Protein AF-A0A8T5ZPJ8-F1 (afdb_monomer_lite)

pLDDT: mean 76.21, std 10.01, range [49.25, 88.0]

Foldseek 3Di:
DVLVVDPDPVVNVVVVVVVVVCCVVPPPDDCPDDDDPDDDDDPQKPQFPPPDPVNDGDCVSIDGDDD

Radius of gyration: 19.35 Å; chains: 1; bounding box: 37×20×51 Å

Organism: Escherichia coli (NCBI:txid562)

Sequence (67 aa):
AQASTENTVKARNADYNAAEKILMEQAPIAPIYQYTNGRLIKPWLKGYPINNPEDVAYSRTMYIVKH

Structure (mmCIF, N/CA/C/O backbone):
data_AF-A0A8T5ZPJ8-F1
#
_entry.id   AF-A0A8T5ZPJ8-F1
#
loop_
_atom_site.group_PDB
_atom_site.id
_atom_site.type_symbol
_atom_site.label_atom_id
_atom_site.label_alt_id
_atom_site.label_comp_id
_atom_site.label_asym_id
_atom_site.label_entity_id
_atom_site.label_seq_id
_atom_site.pdbx_PDB_ins_code
_atom_site.Cartn_x
_atom_site.Cartn_y
_atom_site.Cartn_z
_atom_site.occupancy
_atom_site.B_iso_or_equiv
_atom_site.auth_seq_id
_atom_site.auth_comp_id
_atom_site.auth_asym_id
_atom_site.auth_atom_id
_atom_site.pdbx_PDB_model_num
ATOM 1 N N . ALA A 1 1 ? -6.286 10.534 21.320 1.00 63.78 1 ALA A N 1
ATOM 2 C CA . ALA A 1 1 ? -6.429 9.064 21.343 1.00 63.78 1 ALA A CA 1
ATOM 3 C C . ALA A 1 1 ? -5.282 8.502 22.175 1.00 63.78 1 ALA A C 1
ATOM 5 O O . ALA A 1 1 ? -4.175 8.979 21.984 1.00 63.78 1 ALA A O 1
ATOM 6 N N . GLN A 1 2 ? -5.511 7.556 23.091 1.00 76.44 2 GLN A N 1
ATOM 7 C CA . GLN A 1 2 ? -4.461 7.039 23.995 1.00 76.44 2 GLN A CA 1
ATOM 8 C C . GLN A 1 2 ? -3.220 6.537 23.225 1.00 76.44 2 GLN A C 1
ATOM 10 O O . GLN A 1 2 ? -2.098 6.931 23.532 1.00 76.44 2 GLN A O 1
ATOM 15 N N . ALA A 1 3 ? -3.433 5.845 22.100 1.00 71.19 3 ALA A N 1
ATOM 16 C CA . ALA A 1 3 ? -2.363 5.363 21.226 1.00 71.19 3 ALA A CA 1
ATOM 17 C C . ALA A 1 3 ? -1.410 6.464 20.704 1.00 71.19 3 ALA A C 1
ATOM 19 O O . ALA A 1 3 ? -0.230 6.199 20.470 1.00 71.19 3 ALA A O 1
ATOM 20 N N . SER A 1 4 ? -1.885 7.706 20.511 1.00 76.44 4 SER A N 1
ATOM 21 C CA . SER A 1 4 ? -1.046 8.807 20.004 1.00 76.44 4 SER A CA 1
ATOM 22 C C . SER A 1 4 ? -0.119 9.398 21.068 1.00 76.44 4 SER A C 1
ATOM 24 O O . SER A 1 4 ? 0.785 10.153 20.724 1.00 76.44 4 SER A O 1
ATOM 26 N N . THR A 1 5 ? -0.345 9.077 22.344 1.00 86.19 5 THR A N 1
ATOM 27 C CA . THR A 1 5 ? 0.463 9.540 23.482 1.00 86.19 5 THR A CA 1
ATOM 28 C C . THR A 1 5 ? 1.409 8.465 24.025 1.00 86.19 5 THR A C 1
ATOM 30 O O . THR A 1 5 ? 2.195 8.747 24.924 1.00 86.19 5 THR A O 1
ATOM 33 N N . GLU A 1 6 ? 1.368 7.244 23.478 1.00 86.56 6 GLU A N 1
ATOM 34 C CA . GLU A 1 6 ? 2.207 6.128 23.920 1.00 86.56 6 GLU A CA 1
ATOM 35 C C . GLU A 1 6 ? 3.661 6.233 23.432 1.00 86.56 6 GLU A C 1
ATOM 37 O O . GLU A 1 6 ? 3.951 6.391 22.237 1.00 86.56 6 GLU A O 1
ATOM 42 N N . ASN A 1 7 ? 4.589 6.032 24.372 1.00 85.75 7 ASN A N 1
ATOM 43 C CA . ASN A 1 7 ? 6.036 6.138 24.150 1.00 85.75 7 ASN A CA 1
ATOM 44 C C . ASN A 1 7 ? 6.685 4.831 23.668 1.00 85.75 7 ASN A C 1
ATOM 46 O O . ASN A 1 7 ? 7.879 4.805 23.372 1.00 85.75 7 ASN A O 1
ATOM 50 N N . THR A 1 8 ? 5.926 3.733 23.589 1.00 86.62 8 THR A N 1
ATOM 51 C CA . THR A 1 8 ? 6.441 2.434 23.134 1.00 86.62 8 THR A CA 1
ATOM 52 C C . THR A 1 8 ? 5.568 1.837 22.039 1.00 86.62 8 THR A C 1
ATOM 54 O O . THR A 1 8 ? 4.343 1.951 22.062 1.00 86.62 8 THR A O 1
ATOM 57 N N . VAL A 1 9 ? 6.204 1.140 21.092 1.00 84.81 9 VAL A N 1
ATOM 58 C CA . VAL A 1 9 ? 5.504 0.428 20.007 1.00 84.81 9 VAL A CA 1
ATOM 59 C C . VAL A 1 9 ? 4.555 -0.634 20.571 1.00 84.81 9 VAL A C 1
ATOM 61 O O . VAL A 1 9 ? 3.450 -0.804 20.071 1.00 84.81 9 VAL A O 1
ATOM 64 N N . LYS A 1 10 ? 4.954 -1.318 21.652 1.00 88.00 10 LYS A N 1
ATOM 65 C CA . LYS A 1 10 ? 4.144 -2.365 22.286 1.00 88.00 10 LYS A CA 1
ATOM 66 C C . LYS A 1 10 ? 2.840 -1.817 22.872 1.00 88.00 10 LYS A C 1
ATOM 68 O O . LYS A 1 10 ? 1.794 -2.409 22.629 1.00 88.00 10 LYS A O 1
ATOM 73 N N . ALA A 1 11 ? 2.901 -0.713 23.620 1.00 84.06 11 ALA A N 1
ATOM 74 C CA . ALA A 1 11 ? 1.712 -0.100 24.215 1.00 84.06 11 ALA A CA 1
ATOM 75 C C . ALA A 1 11 ? 0.777 0.460 23.133 1.00 84.06 11 ALA A C 1
ATOM 77 O O . ALA A 1 11 ? -0.410 0.156 23.122 1.00 84.06 11 ALA A O 1
ATOM 78 N N . ARG A 1 12 ? 1.343 1.143 22.131 1.00 85.31 12 ARG A N 1
ATOM 79 C CA . ARG A 1 12 ? 0.589 1.657 20.983 1.00 85.31 12 ARG A CA 1
ATOM 80 C C . ARG A 1 12 ? -0.151 0.557 20.214 1.00 85.31 12 ARG A C 1
ATOM 82 O O . ARG A 1 12 ? -1.315 0.726 19.866 1.00 85.31 12 ARG A O 1
ATOM 89 N N . ASN A 1 13 ? 0.506 -0.577 19.970 1.00 85.69 13 ASN A N 1
ATOM 90 C CA . ASN A 1 13 ? -0.118 -1.710 19.286 1.00 85.69 13 ASN A CA 1
ATOM 91 C C . ASN A 1 13 ? -1.223 -2.363 20.130 1.00 85.69 13 ASN A C 1
ATOM 93 O O . ASN A 1 13 ? -2.215 -2.824 19.573 1.00 85.69 13 ASN A O 1
ATOM 97 N N . ALA A 1 14 ? -1.082 -2.394 21.460 1.00 87.38 14 ALA A N 1
ATOM 98 C CA . ALA A 1 14 ? -2.135 -2.894 22.342 1.00 87.38 14 ALA A CA 1
ATOM 99 C C . ALA A 1 14 ? -3.400 -2.023 22.259 1.00 87.38 14 ALA A C 1
ATOM 101 O O . ALA A 1 14 ? -4.502 -2.561 22.141 1.00 87.38 14 ALA A O 1
ATOM 102 N N . ASP A 1 15 ? -3.234 -0.699 22.229 1.00 86.00 15 ASP A N 1
ATOM 103 C CA . ASP A 1 15 ? -4.345 0.240 22.062 1.00 86.00 15 ASP A CA 1
ATOM 104 C C . ASP A 1 15 ? -5.027 0.100 20.693 1.00 86.00 15 ASP A C 1
ATOM 106 O O . ASP A 1 15 ? -6.257 0.120 20.616 1.00 86.00 15 ASP A O 1
ATOM 110 N N . TYR A 1 16 ? -4.256 -0.082 19.610 1.00 85.19 16 TYR A N 1
ATOM 111 C CA . TYR A 1 16 ? -4.822 -0.327 18.277 1.00 85.19 16 TYR A CA 1
ATOM 112 C C . TYR A 1 16 ? -5.651 -1.613 18.233 1.00 85.19 16 TYR A C 1
ATOM 114 O O . TYR A 1 16 ? -6.778 -1.588 17.741 1.00 85.19 16 TYR A O 1
ATOM 122 N N . ASN A 1 17 ? -5.152 -2.702 18.823 1.00 85.44 17 ASN A N 1
ATOM 123 C CA . ASN A 1 17 ? -5.880 -3.971 18.878 1.00 85.44 17 ASN A CA 1
ATOM 124 C C . ASN A 1 17 ? -7.184 -3.856 19.687 1.00 85.44 17 ASN A C 1
ATOM 126 O O . ASN A 1 17 ? -8.202 -4.442 19.320 1.00 85.44 17 ASN A O 1
ATOM 130 N N . ALA A 1 18 ? -7.171 -3.098 20.789 1.00 86.81 18 ALA A N 1
ATOM 131 C CA . ALA A 1 18 ? -8.373 -2.850 21.582 1.00 86.81 18 ALA A CA 1
ATOM 132 C C . ALA A 1 18 ? -9.421 -2.046 20.793 1.00 86.81 18 ALA A C 1
ATOM 134 O O . ALA A 1 18 ? -10.608 -2.373 20.838 1.00 86.81 18 ALA A O 1
ATOM 135 N N . ALA A 1 19 ? -8.989 -1.035 20.035 1.00 83.38 19 ALA A N 1
ATOM 136 C CA . ALA A 1 19 ? -9.872 -0.250 19.177 1.00 83.38 19 ALA A CA 1
ATOM 137 C C . ALA A 1 19 ? -10.460 -1.084 18.025 1.00 83.38 19 ALA A C 1
ATOM 139 O O . ALA A 1 19 ? -11.652 -0.976 17.742 1.00 83.38 19 ALA A O 1
ATOM 140 N N . GLU A 1 20 ? -9.658 -1.949 17.399 1.00 80.19 20 GLU A N 1
ATOM 141 C CA . GLU A 1 20 ? -10.117 -2.849 16.335 1.00 80.19 20 GLU A CA 1
ATOM 142 C C . GLU A 1 20 ? -11.159 -3.852 16.849 1.00 80.19 20 GLU A C 1
ATOM 144 O O . GLU A 1 20 ? -12.172 -4.076 16.189 1.00 80.19 20 GLU A O 1
ATOM 149 N N . LYS A 1 21 ? -10.997 -4.366 18.076 1.00 82.25 21 LYS A N 1
ATOM 150 C CA . LYS A 1 21 ? -12.004 -5.223 18.719 1.00 82.25 21 LYS A CA 1
ATOM 151 C C . LYS A 1 21 ? -13.349 -4.510 18.901 1.00 82.25 21 LYS A C 1
ATOM 153 O O . LYS A 1 21 ? -14.386 -5.075 18.567 1.00 82.25 21 LYS A O 1
ATOM 158 N N . ILE A 1 22 ? -13.335 -3.268 19.388 1.00 82.56 22 ILE A N 1
ATOM 159 C CA . ILE A 1 22 ? -14.557 -2.461 19.539 1.00 82.56 22 ILE A CA 1
ATOM 160 C C . ILE A 1 22 ? -15.206 -2.221 18.170 1.00 82.56 22 ILE A C 1
ATOM 162 O O . ILE A 1 22 ? -16.422 -2.334 18.036 1.00 82.56 22 ILE A O 1
ATOM 166 N N . LEU A 1 23 ? -14.400 -1.933 17.143 1.00 77.25 23 LEU A N 1
ATOM 167 C CA . LEU A 1 23 ? -14.881 -1.726 15.780 1.00 77.25 23 LEU A CA 1
ATOM 168 C C . LEU A 1 23 ? -15.559 -2.985 15.215 1.00 77.25 23 LEU A C 1
ATOM 170 O O . LEU A 1 23 ? -16.632 -2.875 14.629 1.00 77.25 23 LEU A O 1
ATOM 174 N N . MET A 1 24 ? -14.976 -4.167 15.429 1.00 75.75 24 MET A N 1
ATOM 175 C CA . MET A 1 24 ? -15.567 -5.445 15.012 1.00 75.75 24 MET A CA 1
ATOM 176 C C . MET A 1 24 ? -16.887 -5.757 15.729 1.00 75.75 24 MET A C 1
ATOM 178 O O . MET A 1 24 ? -17.783 -6.341 15.128 1.00 75.75 24 MET A O 1
ATOM 182 N N . GLU A 1 25 ? -17.009 -5.395 17.007 1.00 77.31 25 GLU A N 1
ATOM 183 C CA . GLU A 1 25 ? -18.217 -5.646 17.801 1.00 77.31 25 GLU A CA 1
ATOM 184 C C . GLU A 1 25 ? -19.352 -4.656 17.487 1.00 77.31 25 GLU A C 1
ATOM 186 O O . GLU A 1 25 ? -20.524 -5.018 17.592 1.00 77.31 25 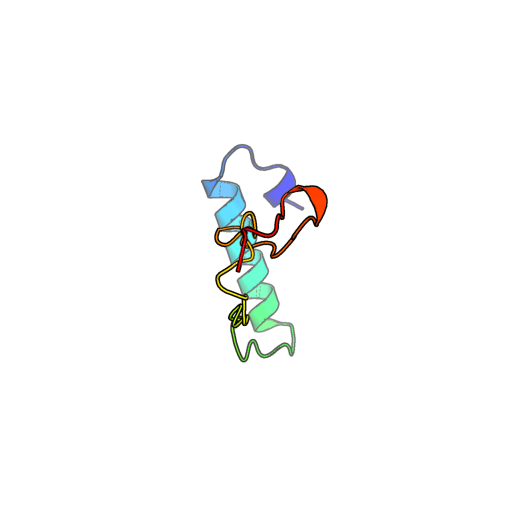GLU A O 1
ATOM 191 N N . GLN A 1 26 ? -19.025 -3.411 17.116 1.00 75.50 26 GLN A N 1
ATOM 192 C CA . GLN A 1 26 ? -19.999 -2.313 17.041 1.00 75.50 26 GLN A CA 1
ATOM 193 C C . GLN A 1 26 ? -20.317 -1.814 15.625 1.00 75.50 26 GLN A C 1
ATOM 195 O O . GLN A 1 26 ? -21.335 -1.142 15.450 1.00 75.50 26 GLN A O 1
ATOM 200 N N . ALA A 1 27 ? -19.496 -2.106 14.611 1.00 63.38 27 ALA A N 1
ATOM 201 C CA . ALA A 1 27 ? -19.715 -1.609 13.252 1.00 63.38 27 ALA A CA 1
ATOM 202 C C . ALA A 1 27 ? -20.162 -2.723 12.279 1.00 63.38 27 ALA A C 1
ATOM 204 O O . ALA A 1 27 ? -19.537 -3.781 12.230 1.00 63.38 27 ALA A O 1
ATOM 205 N N . PRO A 1 28 ? -21.186 -2.499 11.427 1.00 59.66 28 PRO A N 1
ATOM 206 C CA . PRO A 1 28 ? -21.622 -3.452 10.403 1.00 59.66 28 PRO A CA 1
ATOM 207 C C . PRO A 1 28 ? -20.716 -3.404 9.154 1.00 59.66 28 PRO A C 1
ATOM 209 O O . PRO A 1 28 ? -21.187 -3.243 8.031 1.00 59.66 28 PRO A O 1
ATOM 212 N N . ILE A 1 29 ? -19.400 -3.507 9.336 1.00 61.00 29 ILE A N 1
ATOM 213 C CA . ILE A 1 29 ? -18.418 -3.647 8.251 1.00 61.00 29 ILE A CA 1
ATOM 214 C C . ILE A 1 29 ? -17.914 -5.084 8.268 1.00 61.00 29 ILE A C 1
ATOM 216 O O . ILE A 1 29 ? -17.202 -5.486 9.179 1.00 61.00 29 ILE A O 1
ATOM 220 N N . ALA A 1 30 ? -18.303 -5.872 7.266 1.00 60.94 30 ALA A N 1
ATOM 221 C CA . ALA A 1 30 ? -17.778 -7.217 7.070 1.00 60.94 30 ALA A CA 1
ATOM 222 C C . ALA A 1 30 ? -16.468 -7.124 6.265 1.00 60.94 30 ALA A C 1
ATOM 224 O O . ALA A 1 30 ? -16.528 -6.819 5.071 1.00 60.94 30 ALA A O 1
ATOM 225 N N . PRO A 1 31 ? -15.282 -7.354 6.857 1.00 61.25 31 PRO A N 1
ATOM 226 C CA . PRO A 1 31 ? -14.048 -7.446 6.086 1.00 61.25 31 PRO A CA 1
ATOM 227 C C . PRO A 1 31 ? -14.082 -8.737 5.259 1.00 61.25 31 PRO A C 1
ATOM 229 O O . PRO A 1 31 ? -13.878 -9.827 5.784 1.00 61.25 31 PRO A O 1
ATOM 232 N N . ILE A 1 32 ? -14.397 -8.628 3.966 1.00 61.41 32 ILE A N 1
ATOM 233 C CA . ILE A 1 32 ? -14.582 -9.805 3.100 1.00 61.41 32 ILE A CA 1
ATOM 234 C C . ILE A 1 32 ? -13.238 -10.291 2.534 1.00 61.41 32 ILE A C 1
ATOM 236 O O . ILE A 1 32 ? -12.997 -11.493 2.487 1.00 61.41 32 ILE A O 1
ATOM 240 N N . TYR A 1 33 ? -12.337 -9.377 2.150 1.00 49.25 33 TYR A N 1
ATOM 241 C CA . TYR A 1 33 ? -11.033 -9.722 1.573 1.00 49.25 33 TYR A CA 1
ATOM 242 C C . TYR A 1 33 ? -9.964 -8.668 1.874 1.00 49.25 33 TYR A C 1
ATOM 244 O O . TYR A 1 33 ? -10.252 -7.475 1.962 1.00 49.25 33 TYR A O 1
ATOM 252 N N . GLN A 1 34 ? -8.712 -9.119 1.972 1.00 60.59 34 GLN A N 1
ATOM 253 C CA . GLN A 1 34 ? -7.538 -8.252 1.894 1.00 60.59 34 GLN A CA 1
ATOM 254 C C . GLN A 1 34 ? -7.194 -8.015 0.420 1.00 60.59 34 GLN A C 1
ATOM 256 O O . GLN A 1 34 ? -7.141 -8.960 -0.370 1.00 60.59 34 GLN A O 1
ATOM 261 N N . TYR A 1 35 ? -6.973 -6.756 0.039 1.00 53.59 35 TYR A N 1
ATOM 262 C CA . TYR A 1 35 ? -6.618 -6.406 -1.334 1.00 53.59 35 TYR A CA 1
ATOM 263 C C . TYR A 1 35 ? -5.287 -7.055 -1.728 1.00 53.59 35 TYR A C 1
ATOM 265 O O . TYR A 1 35 ? -4.284 -6.918 -1.031 1.00 53.59 35 TYR A O 1
ATOM 273 N N . THR A 1 36 ? -5.275 -7.743 -2.872 1.00 54.72 36 THR A N 1
ATOM 274 C CA . THR A 1 36 ? -4.042 -8.215 -3.509 1.00 54.72 36 THR A CA 1
ATOM 275 C C . THR A 1 36 ? -3.739 -7.327 -4.710 1.00 54.72 36 THR A C 1
ATOM 277 O O . THR A 1 36 ? -4.596 -7.089 -5.561 1.00 54.72 36 THR A O 1
ATOM 280 N N . ASN A 1 37 ? -2.510 -6.817 -4.790 1.00 59.75 37 ASN A N 1
ATOM 281 C CA . ASN A 1 37 ? -2.070 -5.968 -5.897 1.00 59.75 37 ASN A CA 1
ATOM 282 C C . ASN A 1 37 ? -1.690 -6.822 -7.118 1.00 59.75 37 ASN A C 1
ATOM 284 O O . ASN A 1 37 ? -0.524 -6.915 -7.500 1.00 59.75 37 ASN A O 1
ATOM 288 N N . GLY A 1 38 ? -2.679 -7.466 -7.743 1.00 61.78 38 GLY A N 1
ATOM 289 C CA . GLY A 1 38 ? -2.507 -8.123 -9.038 1.00 61.78 38 GLY A CA 1
ATOM 290 C C . GLY A 1 38 ? -2.378 -7.081 -10.151 1.00 61.78 38 GLY A C 1
ATOM 291 O O . GLY A 1 38 ? -3.373 -6.482 -10.552 1.00 61.78 38 GLY A O 1
ATOM 292 N N . ARG A 1 39 ? -1.162 -6.835 -10.657 1.00 68.88 39 ARG A N 1
ATOM 293 C CA . ARG A 1 39 ? -0.911 -5.867 -11.742 1.00 68.88 39 ARG A CA 1
ATOM 294 C C . ARG A 1 39 ? -0.094 -6.477 -12.875 1.00 68.88 39 ARG A C 1
ATOM 296 O O . ARG A 1 39 ? 0.878 -7.189 -12.640 1.00 68.88 39 ARG A O 1
ATOM 303 N N . LEU A 1 40 ? -0.468 -6.155 -14.115 1.00 73.94 40 LEU A N 1
ATOM 304 C CA . LEU A 1 40 ? 0.289 -6.517 -15.315 1.00 73.94 40 LEU A CA 1
ATOM 305 C C . LEU A 1 40 ? 1.312 -5.419 -15.628 1.00 73.94 40 LEU A C 1
ATOM 307 O O . LEU A 1 40 ? 0.948 -4.316 -16.031 1.00 73.94 40 LEU A O 1
ATOM 311 N N . ILE A 1 41 ? 2.597 -5.729 -15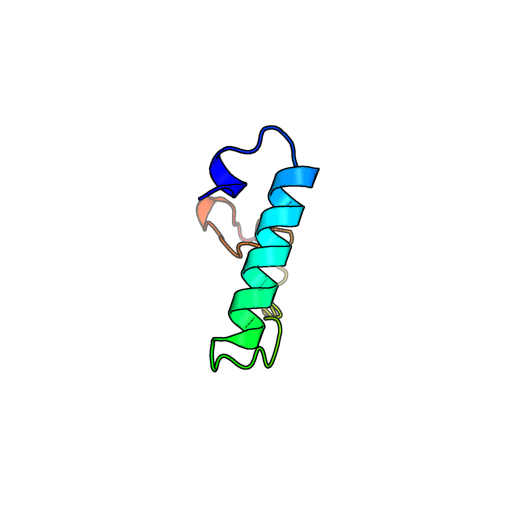.457 1.00 77.38 41 ILE A N 1
ATOM 312 C CA . ILE A 1 41 ? 3.714 -4.821 -15.745 1.00 77.38 41 ILE A CA 1
ATOM 313 C C . ILE A 1 41 ? 4.454 -5.340 -16.979 1.00 77.38 41 ILE A C 1
ATOM 315 O O . ILE A 1 41 ? 4.864 -6.500 -17.028 1.00 77.38 41 ILE A O 1
ATOM 319 N N . LYS A 1 42 ? 4.639 -4.483 -17.990 1.00 81.50 42 LYS A N 1
ATOM 320 C CA . LYS A 1 42 ? 5.421 -4.830 -19.188 1.00 81.50 42 LYS A CA 1
ATOM 321 C C . LYS A 1 42 ? 6.876 -5.159 -18.790 1.00 81.50 42 LYS A C 1
ATOM 323 O O . LYS A 1 42 ? 7.462 -4.367 -18.055 1.00 81.50 42 LYS A O 1
ATOM 328 N N . PRO A 1 43 ? 7.507 -6.243 -19.297 1.00 82.75 43 PRO A N 1
ATOM 329 C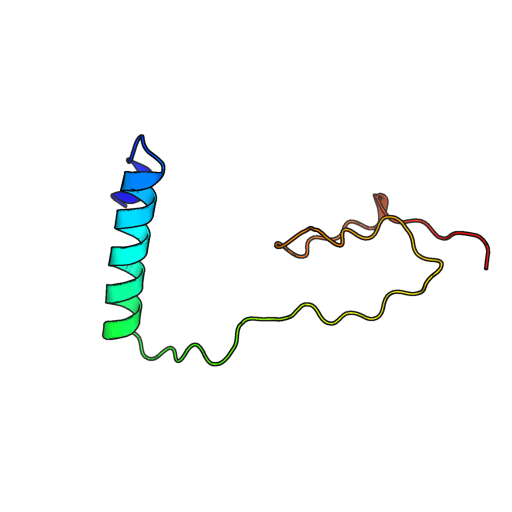 CA . PRO A 1 43 ? 8.855 -6.659 -18.867 1.00 82.75 43 PRO A CA 1
ATOM 330 C C . PRO A 1 43 ? 9.954 -5.596 -19.042 1.00 82.75 43 PRO A C 1
ATOM 332 O O . PRO A 1 43 ? 10.948 -5.589 -18.305 1.00 82.75 43 PRO A O 1
ATOM 335 N N . TRP A 1 44 ? 9.761 -4.697 -20.012 1.00 84.81 44 TRP A N 1
ATOM 336 C CA . TRP A 1 44 ? 10.665 -3.599 -20.349 1.00 84.81 44 TRP A CA 1
ATOM 337 C C . TRP A 1 44 ? 10.428 -2.307 -19.552 1.00 84.81 44 TRP A C 1
ATOM 339 O O . TRP A 1 44 ? 11.148 -1.331 -19.752 1.00 84.81 44 TRP A O 1
ATOM 349 N N . LEU A 1 45 ? 9.446 -2.276 -18.649 1.00 84.50 45 LEU A N 1
ATOM 350 C CA . LEU A 1 45 ? 9.264 -1.183 -17.697 1.00 84.50 45 LEU A CA 1
ATOM 351 C C . LEU A 1 45 ? 10.042 -1.502 -16.417 1.00 84.50 45 LEU A C 1
ATOM 353 O O . LEU A 1 45 ? 9.781 -2.504 -15.751 1.00 84.50 45 LEU A O 1
ATOM 357 N N . LYS A 1 46 ? 11.012 -0.657 -16.071 1.00 81.56 46 LYS A N 1
ATOM 358 C CA . LYS A 1 46 ? 11.822 -0.775 -14.851 1.00 81.56 46 LYS A CA 1
ATOM 359 C C . LYS A 1 46 ? 11.553 0.403 -13.918 1.00 81.56 46 LYS A C 1
ATOM 361 O O . LYS A 1 46 ? 11.033 1.429 -14.343 1.00 81.56 46 LYS A O 1
ATOM 366 N N . GLY A 1 47 ? 11.887 0.233 -12.637 1.00 80.62 47 GLY A N 1
ATOM 367 C CA . GLY A 1 47 ? 11.706 1.271 -11.614 1.00 80.62 47 GLY A CA 1
ATOM 368 C C . GLY A 1 47 ? 10.292 1.377 -11.029 1.00 80.62 47 GLY A C 1
ATOM 369 O O . GLY A 1 47 ? 9.994 2.319 -10.293 1.00 80.62 47 GLY A O 1
ATOM 370 N N . TYR A 1 48 ? 9.425 0.405 -11.329 1.00 80.19 48 TYR A N 1
ATOM 371 C CA . TYR A 1 48 ? 8.138 0.254 -10.657 1.00 80.19 48 TYR A CA 1
ATOM 372 C C . TYR A 1 48 ? 8.355 -0.264 -9.218 1.00 80.19 48 TYR A C 1
ATOM 374 O O . TYR A 1 48 ? 9.058 -1.265 -9.045 1.00 80.19 48 TYR A O 1
ATOM 382 N N . PRO A 1 49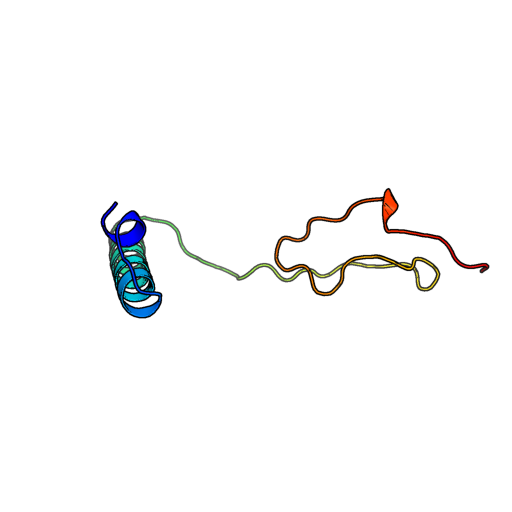 ? 7.788 0.381 -8.183 1.00 76.31 49 PRO A N 1
ATOM 383 C CA . PRO A 1 49 ? 7.994 -0.022 -6.796 1.00 76.31 49 PRO A CA 1
ATOM 384 C C . PRO A 1 49 ? 7.166 -1.272 -6.458 1.00 76.31 49 PRO A C 1
ATOM 386 O O . PRO A 1 49 ? 5.978 -1.189 -6.172 1.00 76.31 49 PRO A O 1
ATOM 389 N N . ILE A 1 50 ? 7.803 -2.446 -6.494 1.00 72.19 50 ILE A N 1
ATOM 390 C CA . ILE A 1 50 ? 7.156 -3.742 -6.198 1.00 72.19 50 ILE A CA 1
ATOM 391 C C . ILE A 1 50 ? 7.026 -3.979 -4.681 1.00 72.19 50 ILE A C 1
ATOM 393 O O . ILE A 1 50 ? 6.109 -4.659 -4.237 1.00 72.19 50 ILE A O 1
ATOM 397 N N . ASN A 1 51 ? 7.899 -3.360 -3.879 1.00 73.50 51 ASN A N 1
ATOM 398 C CA . ASN A 1 51 ? 7.919 -3.489 -2.417 1.00 73.50 51 ASN A CA 1
ATOM 399 C C . ASN A 1 51 ? 7.269 -2.289 -1.701 1.00 73.50 51 ASN A C 1
ATOM 401 O O . ASN A 1 51 ? 7.632 -1.999 -0.564 1.00 73.50 51 ASN A O 1
ATOM 405 N N . ASN A 1 52 ? 6.362 -1.556 -2.361 1.00 71.69 52 ASN A N 1
ATOM 406 C CA . ASN A 1 52 ? 5.622 -0.465 -1.726 1.00 71.69 52 ASN A CA 1
ATOM 407 C C . ASN A 1 52 ? 4.213 -0.937 -1.314 1.00 71.69 52 ASN A C 1
ATOM 409 O O . ASN A 1 52 ? 3.335 -1.001 -2.177 1.00 71.69 52 ASN A O 1
ATOM 413 N N . PRO A 1 53 ? 3.971 -1.248 -0.026 1.00 65.81 53 PRO A N 1
ATOM 414 C CA . PRO A 1 53 ? 2.654 -1.676 0.443 1.00 65.81 53 PRO A CA 1
ATOM 415 C C . PRO A 1 53 ? 1.595 -0.566 0.360 1.00 65.81 53 PRO A C 1
ATOM 417 O O . PRO A 1 53 ? 0.408 -0.872 0.363 1.00 65.81 53 PRO A O 1
ATOM 420 N N . GLU A 1 54 ? 2.001 0.702 0.237 1.00 71.50 54 GLU A N 1
ATOM 421 C CA . GLU A 1 54 ? 1.091 1.840 0.040 1.00 71.50 54 GLU A CA 1
ATOM 422 C C . GLU A 1 54 ? 0.661 2.008 -1.427 1.00 71.50 54 GLU A C 1
ATOM 424 O O . GLU A 1 54 ? -0.173 2.855 -1.732 1.00 71.50 54 GLU A O 1
ATOM 429 N N . ASP A 1 55 ? 1.242 1.226 -2.346 1.00 67.69 55 ASP A N 1
ATOM 430 C CA . ASP A 1 55 ? 0.958 1.242 -3.788 1.00 67.69 55 ASP A CA 1
ATOM 431 C C . ASP A 1 55 ? 1.114 2.622 -4.470 1.00 67.69 55 ASP A C 1
ATOM 433 O O . ASP A 1 55 ? 0.593 2.890 -5.554 1.00 67.69 55 ASP A O 1
ATOM 437 N N . VAL A 1 56 ? 1.902 3.510 -3.861 1.00 73.50 56 VAL A N 1
ATOM 438 C CA . VAL A 1 56 ? 2.267 4.804 -4.444 1.00 73.50 56 VAL A CA 1
ATOM 439 C C . VAL A 1 56 ? 3.376 4.596 -5.475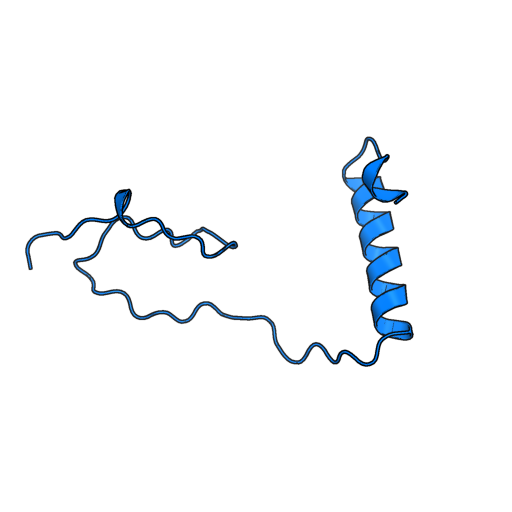 1.00 73.50 56 VAL A C 1
ATOM 441 O O . VAL A 1 56 ? 4.484 4.162 -5.144 1.00 73.50 56 VAL A O 1
ATOM 444 N N . ALA A 1 57 ? 3.095 4.930 -6.734 1.00 76.06 57 ALA A N 1
ATOM 445 C CA . ALA A 1 57 ? 4.031 4.783 -7.841 1.00 76.06 57 ALA A CA 1
ATOM 446 C C . ALA A 1 57 ? 4.269 6.132 -8.541 1.00 76.06 57 ALA A C 1
ATOM 448 O O . ALA A 1 57 ? 3.336 6.765 -9.029 1.00 76.06 57 ALA A O 1
ATOM 449 N N . TYR A 1 58 ? 5.527 6.576 -8.608 1.00 79.25 58 TYR A N 1
ATOM 450 C CA . TYR A 1 58 ? 5.898 7.846 -9.238 1.00 79.25 58 TYR A CA 1
ATOM 451 C C . TYR A 1 58 ? 6.503 7.613 -10.621 1.00 79.25 58 TYR A C 1
ATOM 453 O O . TYR A 1 58 ? 7.538 6.967 -10.745 1.00 79.25 58 TYR A O 1
ATOM 461 N N . SER A 1 59 ? 5.941 8.221 -11.668 1.00 79.00 59 SER A N 1
ATOM 462 C CA . SER A 1 59 ? 6.449 8.045 -13.039 1.00 79.00 59 SER A CA 1
ATOM 463 C C . SER A 1 59 ? 7.917 8.457 -13.211 1.00 79.00 59 SER A C 1
ATOM 465 O O . SER A 1 59 ? 8.612 7.895 -14.048 1.00 79.00 59 SER A O 1
ATOM 467 N N . ARG A 1 60 ? 8.429 9.386 -12.388 1.00 84.06 60 ARG A N 1
ATOM 468 C CA . ARG A 1 60 ? 9.838 9.824 -12.415 1.00 84.06 60 ARG A CA 1
ATOM 469 C C . ARG A 1 60 ? 10.831 8.732 -11.999 1.00 84.06 60 ARG A C 1
ATOM 471 O O . ARG A 1 60 ? 12.003 8.834 -12.344 1.00 84.06 60 ARG A O 1
ATOM 478 N N . THR A 1 61 ? 10.397 7.715 -11.254 1.00 83.62 61 THR A N 1
ATOM 479 C CA . THR A 1 61 ? 11.263 6.581 -10.891 1.00 83.62 61 THR A CA 1
ATOM 480 C C . THR A 1 61 ? 11.234 5.475 -11.940 1.00 83.62 61 THR A C 1
ATOM 482 O O . THR A 1 61 ? 12.019 4.538 -11.841 1.00 83.62 61 THR A O 1
ATOM 485 N N . MET A 1 62 ? 10.352 5.574 -12.939 1.00 87.25 62 MET A N 1
ATOM 486 C CA . MET A 1 62 ? 10.148 4.551 -13.956 1.00 87.25 62 MET A CA 1
ATOM 487 C C . MET A 1 62 ? 10.879 4.897 -15.252 1.00 87.25 62 MET A C 1
ATOM 489 O O . MET A 1 62 ? 10.966 6.059 -15.643 1.00 87.25 62 MET A O 1
ATOM 493 N N . TYR A 1 63 ? 11.370 3.877 -15.951 1.00 85.56 63 TYR A N 1
ATOM 494 C CA . TYR A 1 63 ? 11.998 4.038 -17.260 1.00 85.56 63 TYR A CA 1
ATOM 495 C C . TYR A 1 63 ? 11.782 2.812 -18.146 1.00 85.56 63 TYR A C 1
ATOM 497 O O . TYR A 1 63 ? 11.565 1.695 -17.669 1.00 85.56 63 TYR A O 1
ATOM 505 N N . ILE A 1 64 ? 11.838 3.040 -19.457 1.00 88.00 64 ILE A N 1
ATOM 506 C CA . ILE A 1 64 ? 11.686 2.007 -20.480 1.00 88.00 64 ILE A CA 1
ATOM 507 C C . ILE A 1 64 ? 13.076 1.562 -20.932 1.00 88.00 64 ILE A C 1
ATOM 509 O O . ILE A 1 64 ? 13.891 2.387 -21.341 1.00 88.00 64 ILE A O 1
ATOM 513 N N . VAL A 1 65 ? 13.344 0.259 -20.871 1.00 86.31 65 VAL A N 1
ATOM 514 C CA . VAL A 1 65 ? 14.514 -0.333 -21.532 1.00 86.31 65 VAL A CA 1
ATOM 515 C C . VAL A 1 65 ? 14.174 -0.678 -22.980 1.00 86.31 65 VAL A C 1
ATOM 517 O O . VAL A 1 65 ? 13.010 -0.918 -23.306 1.00 86.31 65 VAL A O 1
ATOM 520 N N . LYS A 1 66 ? 15.187 -0.695 -23.855 1.00 84.19 66 LYS A N 1
ATOM 521 C CA . LYS A 1 66 ? 15.020 -1.079 -25.263 1.00 84.19 66 LYS A CA 1
ATOM 522 C C . LYS A 1 66 ? 14.316 -2.440 -25.358 1.00 84.19 66 LYS A C 1
ATOM 524 O O . LYS A 1 66 ? 14.709 -3.373 -24.656 1.00 84.19 66 LYS A O 1
ATOM 529 N N . HIS A 1 67 ? 13.310 -2.522 -26.224 1.00 71.25 67 HIS A N 1
ATOM 530 C CA . HIS A 1 67 ? 12.477 -3.699 -26.456 1.00 71.25 67 HIS A CA 1
ATOM 531 C C . HIS A 1 67 ? 12.311 -3.967 -27.953 1.00 71.25 67 HIS A C 1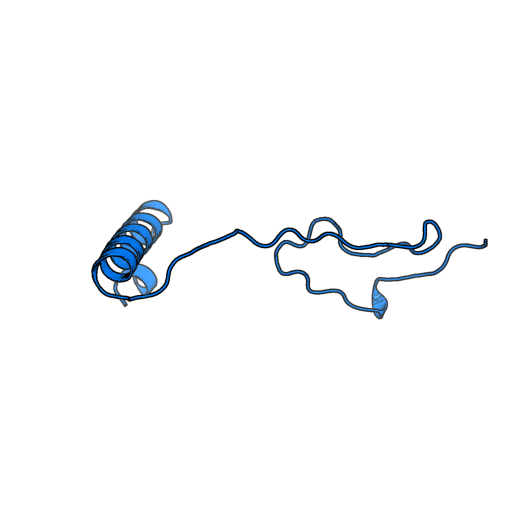
ATOM 533 O O . HIS A 1 67 ? 12.211 -2.978 -28.720 1.00 71.25 67 HIS A O 1
#

Secondary structure (DSSP, 8-state):
-GGGG-SSHHHHHHHHHHHHHHHHHH----------------TTEE---TT-TT----GGG-EEPP-